Protein AF-A0A354YES7-F1 (afdb_monomer_lite)

Structure (mmCIF, N/CA/C/O backbone):
data_AF-A0A354YES7-F1
#
_entry.id   AF-A0A354YES7-F1
#
loop_
_atom_site.group_PDB
_atom_site.id
_atom_site.type_symbol
_atom_site.label_atom_id
_atom_site.label_alt_id
_atom_site.label_comp_id
_atom_site.label_asym_id
_atom_site.label_entity_id
_atom_site.label_seq_id
_atom_site.pdbx_PDB_ins_code
_atom_site.Cartn_x
_atom_site.Cartn_y
_atom_site.Cartn_z
_atom_site.occupancy
_atom_site.B_iso_or_equiv
_atom_site.auth_seq_id
_atom_site.auth_comp_id
_atom_site.auth_asym_id
_atom_site.auth_atom_id
_atom_site.pdbx_PDB_model_num
ATOM 1 N N . LEU A 1 1 ? -14.658 -16.372 16.467 1.00 50.28 1 LEU A N 1
ATOM 2 C CA . LEU A 1 1 ? -14.442 -15.519 15.277 1.00 50.28 1 LEU A CA 1
ATOM 3 C C . LEU A 1 1 ? -15.635 -14.578 15.206 1.00 50.28 1 LEU A C 1
ATOM 5 O O . LEU A 1 1 ? -16.745 -15.078 15.090 1.00 50.28 1 LEU A O 1
ATOM 9 N N . GLY A 1 2 ? -15.443 -13.276 15.434 1.00 51.88 2 GLY A N 1
ATOM 10 C CA . GLY A 1 2 ? -16.543 -12.305 15.384 1.00 51.88 2 GLY A CA 1
ATOM 11 C C . GLY A 1 2 ? -17.100 -12.197 13.964 1.00 51.88 2 GLY A C 1
ATOM 12 O O . GLY A 1 2 ? -16.342 -12.309 12.998 1.00 51.88 2 GLY A O 1
ATOM 13 N N . ALA A 1 3 ? -18.415 -12.044 13.832 1.00 60.16 3 ALA A N 1
ATOM 14 C CA . ALA A 1 3 ? -19.069 -11.834 12.546 1.00 60.16 3 ALA A CA 1
ATOM 15 C C . ALA A 1 3 ? -18.535 -10.533 11.913 1.00 60.16 3 ALA A C 1
ATOM 17 O O . ALA A 1 3 ? -18.845 -9.459 12.412 1.00 60.16 3 ALA A O 1
ATOM 18 N N . GLY A 1 4 ? -17.705 -10.626 10.865 1.00 79.69 4 GLY A N 1
ATOM 19 C CA . GLY A 1 4 ? -17.172 -9.439 10.174 1.00 79.69 4 GLY A CA 1
ATOM 20 C C . GLY A 1 4 ? -15.758 -9.552 9.597 1.00 79.69 4 GLY A C 1
ATOM 21 O O . GLY A 1 4 ? -15.403 -8.755 8.732 1.00 79.69 4 GLY A O 1
ATOM 22 N N . VAL A 1 5 ? -14.952 -10.543 10.000 1.00 90.81 5 VAL A N 1
ATOM 23 C CA . VAL A 1 5 ? -13.588 -10.709 9.458 1.00 90.81 5 VAL A CA 1
ATOM 24 C C . VAL A 1 5 ? -13.624 -11.155 7.995 1.00 90.81 5 VAL A C 1
ATOM 26 O O . VAL A 1 5 ? -14.282 -12.140 7.660 1.00 90.81 5 VAL A O 1
ATOM 29 N N . TYR A 1 6 ? -12.865 -10.481 7.130 1.00 92.75 6 TYR A N 1
ATOM 30 C CA . TYR A 1 6 ? -12.789 -10.797 5.703 1.00 92.75 6 TYR A CA 1
ATOM 31 C C . TYR A 1 6 ? -11.351 -10.947 5.200 1.00 92.75 6 TYR A C 1
ATOM 33 O O . TYR A 1 6 ? -10.393 -10.397 5.751 1.00 92.75 6 TYR A O 1
ATOM 41 N N . ARG A 1 7 ? -11.213 -11.691 4.097 1.00 95.25 7 ARG A N 1
ATOM 42 C CA . ARG A 1 7 ? -10.011 -11.733 3.263 1.00 95.25 7 ARG A CA 1
ATOM 43 C C . ARG A 1 7 ? -10.405 -11.962 1.804 1.00 95.25 7 ARG A C 1
ATOM 45 O O . ARG A 1 7 ? -10.985 -12.992 1.485 1.00 95.25 7 ARG A O 1
ATOM 52 N N . LEU A 1 8 ? -10.058 -11.024 0.932 1.00 95.81 8 LEU A N 1
ATOM 53 C CA . LEU A 1 8 ? -10.333 -11.055 -0.504 1.00 95.81 8 LEU A CA 1
ATOM 54 C C . LEU A 1 8 ? -9.035 -10.860 -1.289 1.00 95.81 8 LEU A C 1
ATOM 56 O O . LEU A 1 8 ? -8.165 -10.090 -0.877 1.00 95.81 8 LEU A O 1
ATOM 60 N N . ARG A 1 9 ? -8.927 -11.536 -2.434 1.00 97.50 9 ARG A N 1
ATOM 61 C CA . ARG A 1 9 ? -7.854 -11.356 -3.413 1.00 97.50 9 ARG A CA 1
ATOM 62 C C . ARG A 1 9 ? -8.452 -11.123 -4.792 1.00 97.50 9 ARG A C 1
ATOM 64 O O . ARG A 1 9 ? -9.376 -11.829 -5.182 1.00 97.50 9 ARG A O 1
ATOM 71 N N . VAL A 1 10 ? -7.903 -10.158 -5.516 1.00 97.25 10 VAL A N 1
ATOM 72 C CA . VAL A 1 10 ? -8.255 -9.850 -6.903 1.00 97.25 10 VAL A CA 1
ATOM 73 C C . VAL A 1 10 ? -6.978 -9.884 -7.725 1.00 97.25 10 VAL A C 1
ATOM 75 O O . VAL A 1 10 ? -6.010 -9.208 -7.378 1.00 97.25 10 VAL A O 1
ATOM 78 N N . HIS A 1 11 ? -6.993 -10.670 -8.796 1.00 95.62 11 HIS A N 1
ATOM 79 C CA . HIS A 1 11 ? -5.879 -10.821 -9.726 1.00 95.62 11 HIS A CA 1
ATOM 80 C C . HIS A 1 11 ? -6.246 -10.238 -11.090 1.00 95.62 11 HIS A C 1
ATOM 82 O O . HIS A 1 11 ? -7.411 -10.266 -11.487 1.00 95.62 11 HIS A O 1
ATOM 88 N N . GLY A 1 12 ? -5.246 -9.742 -11.809 1.00 92.06 12 GLY A N 1
ATOM 89 C CA . GLY A 1 12 ? -5.388 -9.253 -13.173 1.00 92.06 12 GLY A CA 1
ATOM 90 C C . GLY A 1 12 ? -4.081 -9.357 -13.961 1.00 92.06 12 GLY A C 1
ATOM 91 O O . GLY A 1 12 ? -3.093 -9.894 -13.453 1.00 92.06 12 GLY A O 1
ATOM 92 N N . PRO A 1 13 ? -4.067 -8.854 -15.206 1.00 89.75 13 PRO A N 1
ATOM 93 C CA . PRO A 1 13 ? -2.869 -8.810 -16.042 1.00 89.75 13 PRO A CA 1
ATOM 94 C C . PRO A 1 13 ? -1.715 -8.034 -15.393 1.00 89.75 13 PRO A C 1
ATOM 96 O O . PRO A 1 13 ? -1.923 -7.255 -14.464 1.00 89.75 13 PRO A O 1
ATOM 99 N N . ASN A 1 14 ? -0.500 -8.220 -15.914 1.00 87.38 14 ASN A N 1
ATOM 100 C CA . ASN A 1 14 ? 0.696 -7.446 -15.541 1.00 87.38 14 ASN A CA 1
ATOM 101 C C . ASN A 1 14 ? 0.992 -7.476 -14.031 1.00 87.38 14 ASN A C 1
ATOM 103 O O . ASN A 1 14 ? 1.260 -6.456 -13.396 1.00 87.38 14 ASN A O 1
ATOM 107 N N . GLY A 1 15 ? 0.864 -8.669 -13.440 1.00 89.56 15 GLY A N 1
ATOM 108 C CA . GLY A 1 15 ? 1.096 -8.900 -12.014 1.00 89.56 15 GLY A CA 1
ATOM 109 C C . GLY A 1 15 ? 0.100 -8.195 -11.090 1.00 89.56 15 GLY A C 1
ATOM 110 O O . GLY A 1 15 ? 0.341 -8.129 -9.886 1.00 89.56 15 GLY A O 1
ATOM 111 N N . PHE A 1 16 ? -1.008 -7.654 -11.618 1.00 94.25 16 PHE A N 1
ATOM 112 C CA . PHE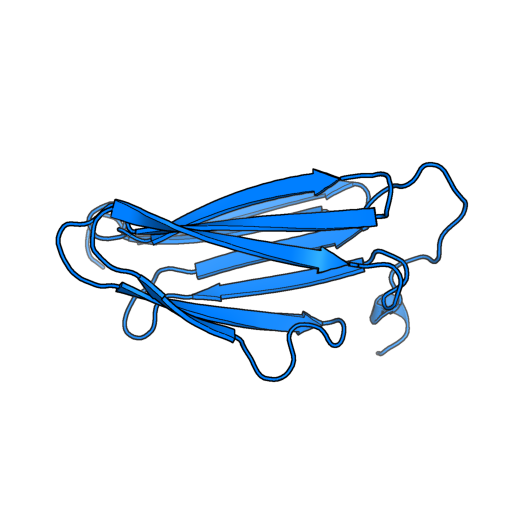 A 1 16 ? -1.978 -6.922 -10.816 1.00 94.25 16 PHE A CA 1
ATOM 113 C C . PHE A 1 16 ? -2.539 -7.813 -9.707 1.00 94.25 16 PHE A C 1
ATOM 115 O O . PHE A 1 16 ? -3.210 -8.817 -9.959 1.00 94.25 16 PHE A O 1
ATOM 122 N N . LEU A 1 17 ? -2.300 -7.393 -8.469 1.00 96.25 17 LEU A N 1
ATOM 123 C CA . LEU A 1 17 ? -2.843 -8.000 -7.266 1.00 96.25 17 LEU A CA 1
ATOM 124 C C . LEU A 1 17 ? -3.417 -6.914 -6.365 1.00 96.25 17 LEU A C 1
ATOM 126 O O . LEU A 1 17 ? -2.772 -5.899 -6.076 1.00 96.25 17 LEU A O 1
ATOM 130 N N . ARG A 1 18 ? -4.624 -7.156 -5.862 1.00 97.50 18 ARG A N 1
ATOM 131 C CA . ARG A 1 18 ? -5.170 -6.451 -4.705 1.00 97.50 18 ARG A CA 1
ATOM 132 C C . ARG A 1 18 ? -5.590 -7.467 -3.658 1.00 97.50 18 ARG A C 1
ATOM 134 O O . ARG A 1 18 ? -6.429 -8.323 -3.928 1.00 97.50 18 ARG A O 1
ATOM 141 N N . GLU A 1 19 ? -5.014 -7.374 -2.464 1.00 97.81 19 GLU A N 1
ATOM 142 C CA . GLU A 1 19 ? -5.509 -8.104 -1.298 1.00 97.81 19 GLU A CA 1
ATOM 143 C C . GLU A 1 19 ? -6.183 -7.150 -0.320 1.00 97.81 19 GLU A C 1
ATOM 145 O O . GLU A 1 19 ? -5.642 -6.091 0.000 1.00 97.81 19 GLU A O 1
ATOM 150 N N . PHE A 1 20 ? -7.317 -7.577 0.221 1.00 96.88 20 PHE A N 1
ATOM 151 C CA . PHE A 1 20 ? -8.059 -6.868 1.252 1.00 96.88 20 PHE A CA 1
ATOM 152 C C . PHE A 1 20 ? -8.256 -7.813 2.429 1.00 96.88 20 PHE A C 1
ATOM 154 O O . PHE A 1 20 ? -8.762 -8.916 2.246 1.00 96.88 20 PHE A O 1
ATOM 161 N N . ALA A 1 21 ? -7.866 -7.407 3.630 1.00 96.94 21 ALA A N 1
ATOM 162 C CA . ALA A 1 21 ? -8.212 -8.108 4.860 1.00 96.94 21 ALA A CA 1
ATOM 163 C C . ALA A 1 21 ? -8.575 -7.103 5.954 1.00 96.94 21 ALA A C 1
ATOM 165 O O . ALA A 1 21 ? -8.077 -5.976 5.933 1.00 96.94 21 ALA A O 1
ATOM 166 N N . GLY A 1 22 ? -9.434 -7.505 6.883 1.00 95.31 22 GLY A N 1
ATOM 167 C CA . GLY A 1 22 ? -9.849 -6.650 7.989 1.00 95.31 22 GLY A CA 1
ATOM 168 C C . GLY A 1 22 ? -11.141 -7.111 8.641 1.00 95.31 22 GLY A C 1
ATOM 169 O O . GLY A 1 22 ? -11.523 -8.275 8.493 1.00 95.31 22 GLY A O 1
ATOM 170 N N . ASP A 1 23 ? -11.782 -6.198 9.363 1.00 91.81 23 ASP A N 1
ATOM 171 C CA . ASP A 1 23 ? -13.054 -6.414 10.049 1.00 91.81 23 ASP A CA 1
ATOM 172 C C . ASP A 1 23 ? -14.102 -5.402 9.560 1.00 91.81 23 ASP A C 1
ATOM 174 O O . ASP A 1 23 ? -13.966 -4.191 9.747 1.00 91.81 23 ASP A O 1
ATOM 178 N N . ALA A 1 24 ? -15.163 -5.909 8.931 1.00 81.25 24 ALA A N 1
ATOM 179 C CA . ALA A 1 24 ? -16.222 -5.113 8.319 1.00 81.25 24 ALA A CA 1
ATOM 180 C C . ALA A 1 24 ? -16.951 -4.182 9.307 1.00 81.25 24 ALA A C 1
ATOM 182 O O . ALA A 1 24 ? -17.548 -3.201 8.871 1.00 81.25 24 ALA A O 1
ATOM 183 N N . GLY A 1 25 ? -16.909 -4.467 10.614 1.00 79.56 25 GLY A N 1
ATOM 184 C CA . GLY A 1 25 ? -17.531 -3.632 11.645 1.00 79.56 25 GLY A CA 1
ATOM 185 C C . GLY A 1 25 ? -16.605 -2.600 12.299 1.00 79.56 25 GLY A C 1
ATOM 186 O O . GLY A 1 25 ? -17.091 -1.777 13.072 1.00 79.56 25 GLY A O 1
ATOM 187 N N . GLY A 1 26 ? -15.291 -2.644 12.037 1.00 80.06 26 GLY A N 1
ATOM 188 C CA . GLY A 1 26 ? -14.294 -1.883 12.808 1.00 80.06 26 GLY A CA 1
ATOM 189 C C . GLY A 1 26 ? -13.229 -1.143 11.998 1.00 80.06 26 GLY A C 1
ATOM 190 O O . GLY A 1 26 ? -12.503 -0.319 12.558 1.00 80.06 26 GLY A O 1
ATOM 191 N N . ASP A 1 27 ? -13.117 -1.402 10.696 1.00 86.12 27 ASP A N 1
ATOM 192 C CA . ASP A 1 27 ? -12.097 -0.774 9.858 1.00 86.12 27 ASP A CA 1
ATOM 193 C C . ASP A 1 27 ? -12.451 0.688 9.525 1.00 86.12 27 ASP A C 1
ATOM 195 O O . ASP A 1 27 ? -13.356 0.968 8.741 1.00 86.12 27 ASP A O 1
ATOM 199 N N . VAL A 1 28 ? -11.685 1.634 10.074 1.00 94.44 28 VAL A N 1
ATOM 200 C CA . VAL A 1 28 ? -11.791 3.070 9.733 1.00 94.44 28 VAL A CA 1
ATOM 201 C C . VAL A 1 28 ? -10.800 3.506 8.653 1.00 94.44 28 VAL A C 1
ATOM 203 O O . VAL A 1 28 ? -10.963 4.563 8.048 1.00 94.44 28 VAL A O 1
ATOM 206 N N . ALA A 1 29 ? -9.762 2.708 8.409 1.00 97.25 29 ALA A N 1
ATOM 207 C CA . ALA A 1 29 ? -8.714 3.019 7.451 1.00 97.25 29 ALA A CA 1
ATOM 208 C C . ALA A 1 29 ? -9.198 2.852 6.001 1.00 97.25 29 ALA A C 1
ATOM 210 O O . ALA A 1 29 ? -9.856 1.871 5.648 1.00 97.25 29 ALA A O 1
ATOM 211 N N . GLN A 1 30 ? -8.827 3.794 5.138 1.00 96.75 30 GLN A N 1
ATOM 212 C CA . GLN A 1 30 ? -9.180 3.802 3.719 1.00 96.75 30 GLN A CA 1
ATOM 213 C C . GLN A 1 30 ? -7.921 3.868 2.856 1.00 96.75 30 GLN A C 1
ATOM 215 O O . GLN A 1 30 ? -6.959 4.554 3.196 1.00 96.75 30 GLN A O 1
ATOM 220 N N . VAL A 1 31 ? -7.929 3.141 1.736 1.00 98.12 31 VAL A N 1
ATOM 221 C CA . VAL A 1 31 ? -6.847 3.159 0.745 1.00 98.12 31 VAL A CA 1
ATOM 222 C C . VAL A 1 31 ? -7.465 3.240 -0.640 1.00 98.12 31 VAL A C 1
ATOM 224 O O . VAL A 1 31 ? -8.186 2.330 -1.051 1.00 98.12 31 VAL A O 1
ATOM 227 N N . GLU A 1 32 ? -7.150 4.306 -1.361 1.00 98.00 32 GLU A N 1
ATOM 228 C CA . GLU A 1 32 ? -7.448 4.460 -2.783 1.00 98.00 32 GLU A CA 1
ATOM 229 C C . GLU A 1 32 ? -6.137 4.445 -3.567 1.00 98.00 32 GLU A C 1
ATOM 231 O O . GLU A 1 32 ? -5.117 4.942 -3.087 1.00 98.00 32 GLU A O 1
ATOM 236 N N . SER A 1 33 ? -6.156 3.893 -4.779 1.00 96.06 33 SER A N 1
ATOM 237 C CA . SER A 1 33 ? -4.988 3.876 -5.662 1.00 96.06 33 SER A CA 1
ATOM 238 C C . SER A 1 33 ? -5.360 4.320 -7.065 1.00 96.06 33 SER A C 1
ATOM 240 O O . SER A 1 33 ? -6.354 3.834 -7.607 1.00 96.06 33 SER A O 1
ATOM 242 N N . ARG A 1 34 ? -4.523 5.157 -7.676 1.00 95.12 34 ARG A N 1
ATOM 243 C CA . ARG A 1 34 ? -4.593 5.497 -9.101 1.00 95.12 34 ARG A CA 1
ATOM 244 C C . ARG A 1 34 ? -3.199 5.508 -9.720 1.00 95.12 34 ARG A C 1
ATOM 246 O O . ARG A 1 34 ? -2.199 5.633 -9.016 1.00 95.12 34 ARG A O 1
ATOM 253 N N . TYR A 1 35 ? -3.162 5.417 -11.038 1.00 93.06 35 TYR A N 1
ATOM 254 C CA . TYR A 1 3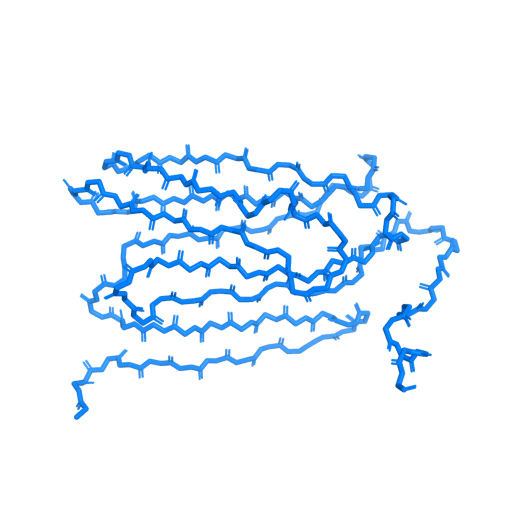5 ? -1.945 5.502 -11.831 1.00 93.06 35 TYR A CA 1
ATOM 255 C C . TYR A 1 35 ? -1.884 6.835 -12.566 1.00 93.06 35 TYR A C 1
ATOM 257 O O . TYR A 1 35 ? -2.881 7.283 -13.129 1.00 93.06 35 TYR A O 1
ATOM 265 N N . GLU A 1 36 ? -0.703 7.435 -12.596 1.00 93.25 36 GLU A N 1
ATOM 266 C CA . GLU A 1 36 ? -0.363 8.541 -13.485 1.00 93.25 36 GLU A CA 1
ATOM 267 C C . GLU A 1 36 ? 0.675 8.006 -14.481 1.00 93.25 36 GLU A C 1
ATOM 269 O O . GLU A 1 36 ? 1.846 7.844 -14.138 1.00 93.25 36 GLU A O 1
ATOM 274 N N . ALA A 1 37 ? 0.226 7.649 -15.693 1.00 85.81 37 ALA A N 1
ATOM 275 C CA . ALA A 1 37 ? 1.039 6.930 -16.684 1.00 85.81 37 ALA A CA 1
ATOM 276 C C . ALA A 1 37 ? 2.290 7.712 -17.123 1.00 85.81 37 ALA A C 1
ATOM 278 O O . ALA A 1 37 ? 3.347 7.126 -17.321 1.00 85.81 37 ALA A O 1
ATOM 279 N N . GLU A 1 38 ? 2.182 9.037 -17.195 1.00 86.19 38 GLU A N 1
ATOM 280 C CA . GLU A 1 38 ? 3.294 9.969 -17.374 1.00 86.19 38 GLU A CA 1
ATOM 281 C C . GLU A 1 38 ? 3.248 10.937 -16.182 1.00 86.19 38 GLU A C 1
ATOM 283 O O . GLU A 1 38 ? 2.236 11.627 -16.021 1.00 86.19 38 GLU A O 1
ATOM 288 N N . PRO A 1 39 ? 4.259 10.962 -15.291 1.00 87.75 39 PRO A N 1
ATOM 289 C CA . PRO A 1 39 ? 5.621 10.429 -15.443 1.00 87.75 39 PRO A CA 1
ATOM 290 C C . PRO A 1 39 ? 5.854 9.008 -14.871 1.00 87.75 39 PRO A C 1
ATOM 292 O O . PRO A 1 39 ? 6.983 8.672 -14.524 1.00 87.75 39 PRO A O 1
ATOM 295 N N . GLY A 1 40 ? 4.820 8.175 -14.717 1.00 92.50 40 GLY A N 1
ATOM 296 C CA . GLY A 1 40 ? 4.974 6.802 -14.219 1.00 92.50 40 GLY A CA 1
ATOM 297 C C . GLY A 1 40 ? 4.920 6.701 -12.693 1.00 92.50 40 GLY A C 1
ATOM 298 O O . GLY A 1 40 ? 5.854 6.232 -12.037 1.00 92.50 40 GLY A O 1
ATOM 299 N N . VAL A 1 41 ? 3.819 7.180 -12.112 1.00 95.62 41 VAL A N 1
ATOM 300 C CA . VAL A 1 41 ? 3.642 7.315 -10.661 1.00 95.62 41 VAL A CA 1
ATOM 301 C C . VAL A 1 41 ? 2.435 6.508 -10.193 1.00 95.62 41 VAL A C 1
ATOM 303 O O . VAL A 1 41 ? 1.331 6.640 -10.725 1.00 95.62 41 VAL A O 1
ATOM 306 N N . LEU A 1 42 ? 2.627 5.712 -9.141 1.00 95.94 42 LEU A N 1
ATOM 307 C CA . LEU A 1 42 ? 1.527 5.192 -8.337 1.00 95.94 42 LEU A CA 1
ATOM 308 C C . LEU A 1 42 ? 1.163 6.229 -7.278 1.00 95.94 42 LEU A C 1
ATOM 310 O O . LEU A 1 42 ? 2.006 6.646 -6.484 1.00 95.94 42 LEU A O 1
ATOM 314 N N . VAL A 1 43 ? -0.107 6.616 -7.237 1.00 97.50 43 VAL A N 1
ATOM 315 C CA . VAL A 1 43 ? -0.624 7.498 -6.195 1.00 97.50 43 VAL A CA 1
ATOM 316 C C . VAL A 1 43 ? -1.545 6.722 -5.274 1.00 97.50 43 VAL A C 1
ATOM 318 O O . VAL A 1 43 ? -2.537 6.142 -5.722 1.00 97.50 43 VAL A O 1
ATOM 321 N N . LEU A 1 44 ? -1.223 6.746 -3.983 1.00 98.12 44 LEU A N 1
ATOM 322 C CA . LEU A 1 44 ? -2.052 6.213 -2.913 1.00 98.12 44 LEU A CA 1
ATOM 323 C C . LEU A 1 44 ? -2.677 7.360 -2.127 1.00 98.12 44 LEU A C 1
ATOM 325 O O . LEU A 1 44 ? -1.977 8.265 -1.681 1.00 98.12 44 LEU A O 1
ATOM 329 N N . ARG A 1 45 ? -3.988 7.297 -1.900 1.00 98.50 45 ARG A N 1
ATOM 330 C CA . ARG A 1 45 ? -4.657 8.147 -0.911 1.00 98.50 45 ARG A CA 1
ATOM 331 C C . ARG A 1 45 ? -5.000 7.290 0.294 1.00 98.50 45 ARG A C 1
ATOM 333 O O . ARG A 1 45 ? -5.667 6.266 0.163 1.00 98.50 45 ARG A O 1
ATOM 340 N N . LEU A 1 46 ? -4.508 7.707 1.450 1.00 98.62 46 LEU A N 1
ATOM 341 C CA . LEU A 1 46 ? -4.627 7.015 2.726 1.00 98.62 46 LEU A CA 1
ATOM 342 C C . LEU A 1 46 ? -5.530 7.852 3.623 1.00 98.62 46 LEU A C 1
ATOM 344 O O . LEU A 1 46 ? -5.243 9.027 3.841 1.00 98.62 46 LEU A O 1
ATOM 348 N N . GLY A 1 47 ? -6.632 7.278 4.086 1.00 98.38 47 GLY A N 1
ATOM 349 C CA . GLY A 1 47 ? -7.691 8.013 4.768 1.00 98.38 47 GLY A CA 1
ATOM 350 C C . GLY A 1 47 ? -8.048 7.424 6.121 1.00 98.38 47 GLY A C 1
ATOM 351 O O . GLY A 1 47 ? -7.934 6.217 6.340 1.00 98.38 47 GLY A O 1
ATOM 352 N N . ASN A 1 48 ? -8.534 8.288 7.004 1.00 98.25 48 ASN A N 1
ATOM 353 C CA . ASN A 1 48 ? -9.177 7.915 8.254 1.00 98.25 48 ASN A CA 1
ATOM 354 C C . ASN A 1 48 ? -10.662 8.284 8.197 1.00 98.25 48 ASN A C 1
ATOM 356 O O . ASN A 1 48 ? -11.019 9.454 8.300 1.00 98.25 48 ASN A O 1
ATOM 360 N N . ALA A 1 49 ? -11.548 7.301 8.059 1.00 97.06 49 ALA A N 1
ATOM 361 C CA . ALA A 1 49 ? -12.987 7.539 8.053 1.00 97.06 49 ALA A CA 1
ATOM 362 C C . ALA A 1 49 ? -13.590 7.729 9.454 1.00 97.06 49 ALA A C 1
ATOM 364 O O . ALA A 1 49 ? -14.747 8.143 9.546 1.00 97.06 49 ALA A O 1
ATOM 365 N N . GLY A 1 50 ? -12.840 7.423 10.513 1.00 96.56 50 GLY A N 1
ATOM 366 C CA . GLY A 1 50 ? -13.320 7.387 11.889 1.00 96.56 50 GLY A CA 1
ATOM 367 C C . GLY A 1 50 ? -13.292 8.733 12.611 1.00 96.56 50 GLY A C 1
ATOM 368 O O . GLY A 1 50 ? -12.955 9.777 12.051 1.00 96.56 50 GLY A O 1
ATOM 369 N N . GLU A 1 51 ? -13.636 8.671 13.898 1.00 97.00 51 GLU A N 1
ATOM 370 C CA . GLU A 1 51 ? -13.752 9.825 14.805 1.00 97.00 51 GLU A CA 1
ATOM 371 C C . GLU A 1 51 ? -12.544 9.997 15.740 1.00 97.00 51 GLU A C 1
ATOM 373 O O . GLU A 1 51 ? -12.471 10.951 16.510 1.00 97.00 51 GLU A O 1
ATOM 378 N N . ARG A 1 52 ? -11.579 9.075 15.686 1.00 96.56 52 ARG A N 1
ATOM 379 C CA . ARG A 1 52 ? -10.328 9.123 16.457 1.00 96.56 52 ARG A CA 1
ATOM 380 C C . ARG A 1 52 ? -9.141 9.036 15.516 1.00 96.56 52 ARG A C 1
ATOM 382 O O . ARG A 1 52 ? -9.278 8.504 14.418 1.00 96.56 52 ARG A O 1
ATOM 389 N N . THR A 1 53 ? -7.984 9.517 15.960 1.00 97.62 53 THR A N 1
ATOM 390 C CA . THR A 1 53 ? -6.721 9.335 15.239 1.00 97.62 53 THR A CA 1
ATOM 391 C C . THR A 1 53 ? -6.470 7.855 14.950 1.00 97.62 53 THR A C 1
ATOM 393 O O . THR A 1 53 ? -6.680 7.013 15.826 1.00 97.62 53 THR A O 1
ATOM 396 N N . CYS A 1 54 ? -6.028 7.542 13.732 1.00 96.88 54 CYS A N 1
A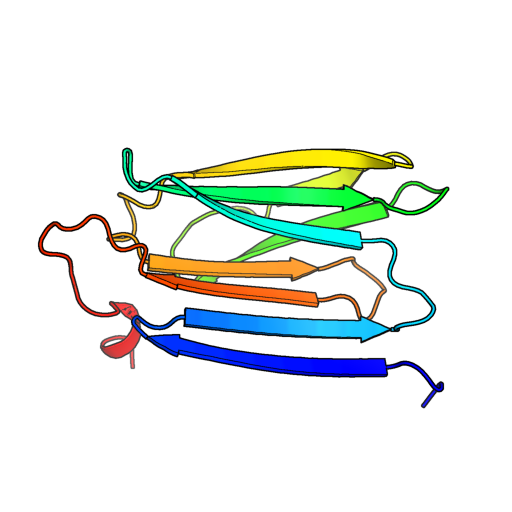TOM 397 C CA . CYS A 1 54 ? -5.594 6.202 13.356 1.00 96.88 54 CYS A CA 1
ATOM 398 C C . CYS A 1 54 ? -4.145 6.214 12.868 1.00 96.88 54 CYS A C 1
ATOM 400 O O . CYS A 1 54 ? -3.721 7.137 12.172 1.00 96.88 54 CYS A O 1
ATOM 402 N N . GLU A 1 55 ? -3.416 5.148 13.184 1.00 98.12 55 GLU A N 1
ATOM 403 C CA . GLU A 1 55 ? -2.046 4.944 12.722 1.00 98.12 55 GLU A CA 1
ATOM 404 C C . GLU A 1 55 ? -2.033 4.010 11.510 1.00 98.12 55 GLU A C 1
ATOM 406 O O . GLU A 1 55 ? -2.614 2.924 11.550 1.00 98.12 55 GLU A O 1
ATOM 411 N N . LEU A 1 56 ? -1.337 4.405 10.447 1.00 98.38 56 LEU A N 1
ATOM 412 C CA . LEU A 1 56 ? -1.091 3.578 9.270 1.00 98.38 56 LEU A CA 1
ATOM 413 C C . LEU A 1 56 ? 0.404 3.379 9.060 1.00 98.38 56 LEU A C 1
ATOM 415 O O . LEU A 1 56 ? 1.210 4.282 9.268 1.00 98.38 56 LEU A O 1
ATOM 419 N N . GLU A 1 57 ? 0.766 2.192 8.595 1.00 98.31 57 GLU A N 1
ATOM 420 C CA . GLU A 1 57 ? 2.110 1.877 8.132 1.00 98.31 57 GLU A CA 1
ATOM 421 C C . GLU A 1 57 ? 2.046 1.414 6.677 1.00 98.31 57 GLU A C 1
ATOM 423 O O . GLU A 1 57 ? 1.244 0.537 6.341 1.00 98.31 57 GLU A O 1
ATOM 428 N N . VAL A 1 58 ? 2.889 2.004 5.830 1.00 98.38 58 VAL A N 1
ATOM 429 C CA . VAL A 1 58 ? 3.086 1.623 4.431 1.00 98.38 58 VAL A CA 1
ATOM 430 C C . VAL A 1 58 ? 4.494 1.065 4.280 1.00 98.38 58 VAL A C 1
ATOM 432 O O . VAL A 1 58 ? 5.470 1.765 4.541 1.00 98.38 58 VAL A O 1
ATOM 435 N N . ALA A 1 59 ? 4.601 -0.183 3.845 1.00 97.44 59 ALA A N 1
ATOM 436 C CA . ALA A 1 59 ? 5.870 -0.859 3.616 1.00 97.44 59 ALA A CA 1
ATOM 437 C C . ALA A 1 59 ? 5.916 -1.435 2.202 1.00 97.44 59 ALA A C 1
ATOM 439 O O . ALA A 1 59 ? 4.897 -1.911 1.693 1.00 97.44 59 ALA A O 1
ATOM 440 N N . ALA A 1 60 ? 7.099 -1.435 1.597 1.00 95.81 60 ALA A N 1
ATOM 441 C CA . ALA A 1 60 ? 7.353 -2.260 0.429 1.00 95.81 60 ALA A CA 1
ATOM 442 C C . ALA A 1 60 ? 7.515 -3.726 0.850 1.00 95.81 60 ALA A C 1
ATOM 444 O O . ALA A 1 60 ? 8.167 -4.017 1.854 1.00 95.81 60 ALA A O 1
ATOM 445 N N . LEU A 1 61 ? 6.895 -4.643 0.111 1.00 92.88 61 LEU A N 1
ATOM 446 C CA . LEU A 1 61 ? 7.110 -6.086 0.262 1.00 92.88 61 LEU A CA 1
ATOM 447 C C . LEU A 1 61 ? 8.150 -6.595 -0.734 1.00 92.88 61 LEU A C 1
ATOM 449 O O . LEU A 1 61 ? 8.938 -7.477 -0.410 1.00 92.88 61 LEU A O 1
ATOM 453 N N . ASP A 1 62 ? 8.138 -6.009 -1.924 1.00 85.56 62 ASP A N 1
ATOM 454 C CA . ASP A 1 62 ? 9.182 -6.110 -2.928 1.00 85.56 62 ASP A CA 1
ATOM 455 C C . ASP A 1 62 ? 9.337 -4.722 -3.567 1.00 85.56 62 ASP A C 1
ATOM 457 O O . ASP A 1 62 ? 8.424 -3.894 -3.485 1.00 85.56 62 ASP A O 1
ATOM 461 N N . TYR A 1 63 ? 10.478 -4.491 -4.214 1.00 83.69 63 TYR A N 1
ATOM 462 C CA . TYR A 1 63 ? 10.918 -3.218 -4.786 1.00 83.69 63 TYR A CA 1
ATOM 463 C C . TYR A 1 63 ? 11.201 -2.171 -3.689 1.00 83.69 63 TYR A C 1
ATOM 465 O O . TYR A 1 63 ? 10.414 -1.973 -2.780 1.00 83.69 63 TYR A O 1
ATOM 473 N N . ALA A 1 64 ? 12.365 -1.517 -3.716 1.00 74.88 64 ALA A N 1
ATOM 474 C CA . ALA A 1 64 ? 12.960 -0.838 -2.548 1.00 74.88 64 ALA A CA 1
ATOM 475 C C . ALA A 1 64 ? 12.278 0.478 -2.080 1.00 74.88 64 ALA A C 1
ATOM 477 O O . ALA A 1 64 ? 12.940 1.356 -1.533 1.00 74.88 64 ALA A O 1
ATOM 478 N N . ALA A 1 65 ? 10.974 0.673 -2.309 1.00 81.88 65 ALA A N 1
ATOM 479 C CA . ALA A 1 65 ? 10.268 1.897 -1.932 1.00 81.88 65 ALA A CA 1
ATOM 480 C C . ALA A 1 65 ? 8.836 1.636 -1.421 1.00 81.88 65 ALA A C 1
ATOM 482 O O . ALA A 1 65 ? 8.071 0.951 -2.102 1.00 81.88 65 ALA A O 1
ATOM 483 N N . PRO A 1 66 ? 8.421 2.230 -0.280 1.00 81.19 66 PRO A N 1
ATOM 484 C CA . PRO A 1 66 ? 9.197 3.123 0.589 1.00 81.19 66 PRO A CA 1
ATOM 485 C C . PRO A 1 66 ? 10.145 2.369 1.543 1.00 81.19 66 PRO A C 1
ATOM 487 O O . PRO A 1 66 ? 9.749 1.381 2.163 1.00 81.19 66 PRO A O 1
ATOM 490 N N . GLU A 1 67 ? 11.366 2.885 1.709 1.00 85.75 67 GLU A N 1
ATOM 491 C CA . GLU A 1 67 ? 12.349 2.421 2.696 1.00 85.75 67 GLU A CA 1
ATOM 492 C C . GLU A 1 67 ? 12.955 3.631 3.446 1.00 85.75 67 GLU A C 1
ATOM 494 O O . GLU A 1 67 ? 13.480 4.540 2.796 1.00 85.75 67 GLU A O 1
ATOM 499 N N . PRO A 1 68 ? 12.880 3.693 4.794 1.00 91.88 68 PRO A N 1
ATOM 500 C CA . PRO A 1 68 ? 12.163 2.773 5.688 1.00 91.88 68 PRO A CA 1
ATOM 501 C C . PRO A 1 68 ? 10.629 2.840 5.503 1.00 91.88 68 PRO A C 1
ATOM 503 O O . PRO A 1 68 ? 10.133 3.765 4.854 1.00 91.88 68 PRO A O 1
ATOM 506 N N . PRO A 1 69 ? 9.852 1.902 6.092 1.00 95.50 69 PRO A N 1
ATOM 507 C CA . PRO A 1 69 ? 8.393 1.962 6.063 1.00 95.50 69 PRO A CA 1
ATOM 508 C C . PRO A 1 69 ? 7.857 3.315 6.542 1.00 95.50 69 PRO A C 1
ATOM 510 O O . PRO A 1 69 ? 8.245 3.816 7.602 1.00 95.50 69 PRO A O 1
ATOM 513 N N . LEU A 1 70 ? 6.926 3.886 5.781 1.00 97.38 70 LEU A N 1
ATOM 514 C CA . LEU A 1 70 ? 6.275 5.145 6.118 1.00 97.38 70 LEU A CA 1
ATOM 515 C C . LEU A 1 70 ? 5.237 4.906 7.218 1.00 97.38 70 LEU A C 1
ATOM 517 O O . LEU A 1 70 ? 4.328 4.096 7.050 1.00 97.38 70 LEU A O 1
ATOM 521 N N . ARG A 1 71 ? 5.339 5.648 8.322 1.00 98.00 71 ARG A N 1
ATOM 522 C CA . ARG A 1 71 ? 4.350 5.662 9.411 1.00 98.00 71 ARG A CA 1
ATOM 523 C C . ARG A 1 71 ? 3.571 6.972 9.374 1.00 98.00 71 ARG A C 1
ATOM 525 O O . ARG A 1 71 ? 4.177 8.034 9.257 1.00 98.00 71 ARG A O 1
ATOM 532 N N . LEU A 1 72 ? 2.249 6.897 9.478 1.00 98.06 72 LEU A N 1
ATOM 533 C CA . LEU A 1 72 ? 1.345 8.042 9.413 1.00 98.06 72 LEU A CA 1
ATOM 534 C C . LEU A 1 72 ? 0.371 8.018 10.585 1.00 98.06 72 LEU A C 1
ATOM 536 O O . LEU A 1 72 ? -0.339 7.032 10.764 1.00 98.06 72 LEU A O 1
ATOM 540 N N . SER A 1 73 ? 0.273 9.147 11.281 1.00 98.38 73 SER A N 1
ATOM 541 C CA . SER A 1 73 ? -0.798 9.429 12.232 1.00 98.38 73 SER A CA 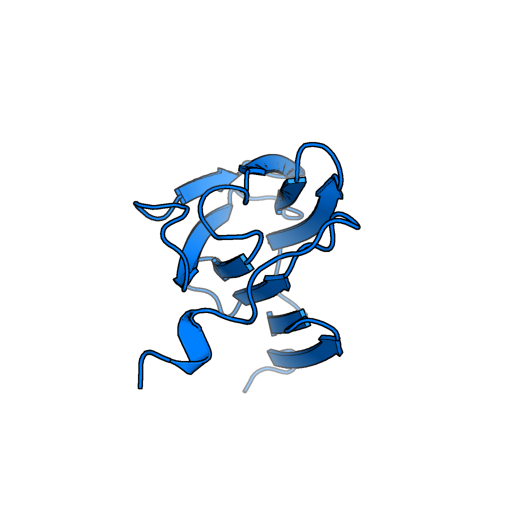1
ATOM 542 C C . SER A 1 73 ? -1.824 10.325 11.546 1.00 98.38 73 SER A C 1
ATOM 544 O O . SER A 1 73 ? -1.513 11.463 11.186 1.00 98.38 73 SER A O 1
ATOM 546 N N . LEU A 1 74 ? -3.022 9.800 11.289 1.00 98.56 74 LEU A N 1
ATOM 547 C CA . LEU A 1 74 ? -4.087 10.522 10.593 1.00 98.56 74 LEU A CA 1
ATOM 548 C C . LEU A 1 74 ? -5.172 10.934 11.582 1.00 98.56 74 LEU A C 1
ATOM 550 O O . LEU A 1 74 ? -5.836 10.081 12.179 1.00 98.56 74 LEU A O 1
ATOM 554 N N . ALA A 1 75 ? -5.394 12.240 11.710 1.00 98.69 75 ALA A N 1
ATOM 555 C CA . ALA A 1 75 ? -6.501 12.804 12.470 1.00 98.69 75 ALA A CA 1
ATOM 556 C C . ALA A 1 75 ? -7.864 12.313 11.927 1.00 98.69 75 ALA A C 1
ATOM 558 O O . ALA A 1 75 ? -7.941 11.822 10.793 1.00 98.69 75 ALA A O 1
ATOM 559 N N . PRO A 1 76 ? -8.956 12.436 12.705 1.00 98.56 76 PRO A N 1
ATOM 560 C CA . PRO A 1 76 ? -10.293 12.086 12.234 1.00 98.56 76 PRO A CA 1
ATOM 561 C C . PRO A 1 76 ? -10.600 12.741 10.886 1.00 98.56 76 PRO A C 1
ATOM 563 O O . PRO A 1 76 ? -10.363 13.936 10.707 1.00 98.56 76 PRO A O 1
ATOM 566 N N . ARG A 1 77 ? -11.131 11.963 9.935 1.00 98.12 77 ARG A N 1
ATOM 567 C CA . ARG A 1 77 ? -11.518 12.428 8.587 1.00 98.12 77 ARG A CA 1
ATOM 568 C C . ARG A 1 77 ? -10.362 12.921 7.703 1.00 98.12 77 ARG A C 1
ATOM 570 O O . ARG A 1 77 ? -10.614 13.402 6.597 1.00 98.12 77 ARG A O 1
ATOM 577 N N . GLN A 1 78 ? -9.109 12.792 8.145 1.00 98.69 78 GLN A N 1
ATOM 578 C CA . GLN A 1 78 ? -7.941 13.230 7.386 1.00 98.69 78 GLN A CA 1
ATOM 579 C C . GLN A 1 78 ? -7.600 12.260 6.250 1.00 98.69 78 GLN A C 1
ATOM 581 O O . GLN A 1 78 ? -7.772 11.045 6.365 1.00 98.69 78 GLN A O 1
ATOM 586 N N . TRP A 1 79 ? -7.048 12.823 5.175 1.00 98.56 79 TRP A N 1
ATOM 587 C CA . TRP A 1 79 ? -6.417 12.094 4.082 1.00 98.56 79 TRP A CA 1
ATOM 588 C C . TRP A 1 79 ? -4.956 12.513 3.917 1.00 98.56 79 TRP A C 1
ATOM 590 O O . TRP A 1 79 ? -4.609 13.677 4.116 1.00 98.56 79 TRP A O 1
ATOM 600 N N . HIS A 1 80 ? -4.120 11.572 3.491 1.00 98.62 80 HIS A N 1
ATOM 601 C CA . HIS A 1 80 ? -2.740 11.785 3.075 1.00 98.62 80 HIS A CA 1
ATOM 602 C C . HIS A 1 80 ? -2.542 11.204 1.672 1.00 98.62 80 HIS A C 1
ATOM 604 O O . HIS A 1 80 ? -2.944 10.070 1.411 1.00 98.62 80 HIS A O 1
ATOM 610 N N . GLU A 1 81 ? -1.941 11.972 0.762 1.00 98.44 81 GLU A N 1
ATOM 611 C CA . GLU A 1 81 ? -1.570 11.487 -0.571 1.00 98.44 81 GLU A CA 1
ATOM 612 C C . GLU A 1 81 ? -0.083 11.117 -0.588 1.00 98.44 81 GLU A C 1
ATOM 614 O O . GLU A 1 81 ? 0.779 11.969 -0.386 1.00 98.44 81 GLU A O 1
ATOM 619 N N . LEU A 1 82 ? 0.204 9.843 -0.853 1.00 97.25 82 LEU A N 1
ATOM 620 C CA . LEU A 1 82 ? 1.543 9.318 -1.077 1.00 97.25 82 LEU A CA 1
ATOM 621 C C . LEU A 1 82 ? 1.744 9.096 -2.577 1.00 97.25 82 LEU A C 1
ATOM 623 O O . LEU A 1 82 ? 1.003 8.346 -3.213 1.00 97.25 82 LEU A O 1
ATOM 627 N N . ARG A 1 83 ? 2.773 9.733 -3.134 1.00 96.94 83 ARG A N 1
ATOM 628 C CA . ARG A 1 83 ? 3.155 9.616 -4.544 1.00 96.94 83 ARG A CA 1
ATOM 629 C C . ARG A 1 83 ? 4.439 8.801 -4.642 1.00 96.94 83 ARG A C 1
ATOM 631 O O . ARG A 1 83 ? 5.434 9.158 -4.019 1.00 96.94 83 ARG A O 1
ATOM 638 N N . LEU A 1 84 ? 4.410 7.724 -5.420 1.00 96.12 84 LEU A N 1
ATOM 639 C CA . LEU A 1 84 ? 5.519 6.788 -5.591 1.00 96.12 84 LEU A CA 1
ATOM 640 C C . LEU A 1 84 ? 5.934 6.757 -7.065 1.00 96.12 84 LEU A C 1
ATOM 642 O O . LEU A 1 84 ? 5.265 6.106 -7.871 1.00 96.12 84 LEU A O 1
ATOM 646 N N . P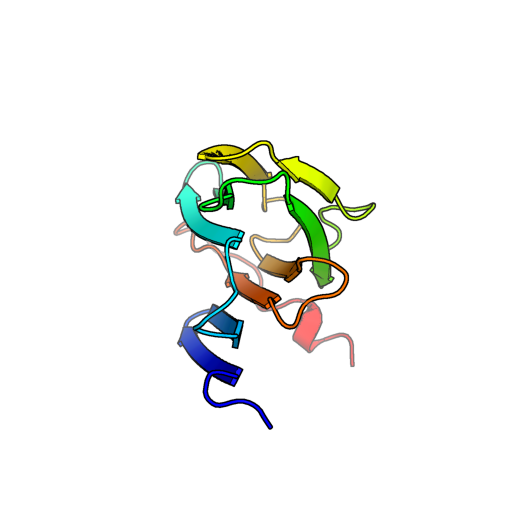RO A 1 85 ? 7.002 7.479 -7.447 1.00 95.06 85 PRO A N 1
ATOM 647 C CA . PRO A 1 85 ? 7.630 7.306 -8.750 1.00 95.06 85 PRO A CA 1
ATOM 648 C C . PRO A 1 85 ? 8.174 5.882 -8.876 1.00 95.06 85 PRO A C 1
ATOM 650 O O . PRO A 1 85 ? 8.937 5.440 -8.019 1.00 95.06 85 PRO A O 1
ATOM 653 N N . LEU A 1 86 ? 7.793 5.171 -9.938 1.00 93.81 86 LEU A N 1
ATOM 654 C CA . LEU A 1 86 ? 8.144 3.755 -10.111 1.00 93.81 86 LEU A CA 1
ATOM 655 C C . LEU A 1 86 ? 9.257 3.520 -11.140 1.00 93.81 86 LEU A C 1
ATOM 657 O O . LEU A 1 86 ? 9.633 2.382 -11.406 1.00 93.81 86 LEU A O 1
ATOM 661 N N . ALA A 1 87 ? 9.815 4.585 -11.720 1.00 91.31 87 ALA A N 1
ATOM 662 C CA . ALA A 1 87 ? 10.853 4.471 -12.743 1.00 91.31 87 ALA A CA 1
ATOM 663 C C . ALA A 1 87 ? 12.086 3.681 -12.257 1.00 91.31 87 ALA A C 1
ATOM 665 O O . ALA A 1 87 ? 12.666 2.914 -13.018 1.00 91.31 87 ALA A O 1
ATOM 666 N N . ALA A 1 88 ? 12.459 3.821 -10.979 1.00 90.06 88 ALA A N 1
ATOM 667 C CA . ALA A 1 88 ? 13.605 3.122 -10.391 1.00 90.06 88 ALA A CA 1
ATOM 668 C C . ALA A 1 88 ? 13.390 1.605 -10.211 1.00 90.06 88 ALA A C 1
ATOM 670 O O . ALA A 1 88 ? 14.353 0.876 -9.984 1.00 90.06 88 ALA A O 1
ATOM 671 N N . SER A 1 89 ? 12.146 1.128 -10.303 1.00 90.69 89 SER A N 1
ATOM 672 C CA . SER A 1 89 ? 11.766 -0.280 -10.156 1.00 90.69 89 SER A CA 1
ATOM 673 C C . SER A 1 89 ? 11.219 -0.877 -11.455 1.00 90.69 89 SER A C 1
ATOM 675 O O . SER A 1 89 ? 10.431 -1.818 -11.412 1.00 90.69 89 SER A O 1
ATOM 677 N N . ASP A 1 90 ? 11.600 -0.329 -12.614 1.00 90.75 90 ASP A N 1
ATOM 678 C CA . ASP A 1 90 ? 11.052 -0.727 -13.918 1.00 90.75 90 ASP A CA 1
ATOM 679 C C . ASP A 1 90 ? 9.511 -0.702 -13.932 1.00 90.75 90 ASP A C 1
ATOM 681 O O . ASP A 1 90 ? 8.878 -1.536 -14.566 1.00 90.75 90 ASP A O 1
ATOM 685 N N . HIS A 1 91 ? 8.899 0.238 -13.205 1.00 93.25 91 HIS A N 1
ATOM 686 C CA . HIS A 1 91 ? 7.449 0.391 -13.040 1.00 93.25 91 HIS A CA 1
ATOM 687 C C . HIS A 1 91 ? 6.737 -0.722 -12.253 1.00 93.25 91 HIS A C 1
ATOM 689 O O . HIS A 1 91 ? 5.505 -0.725 -12.171 1.00 93.25 91 HIS A O 1
ATOM 695 N N . TRP A 1 92 ? 7.486 -1.625 -11.620 1.00 94.38 92 TRP A N 1
ATOM 696 C CA . TRP A 1 92 ? 6.949 -2.616 -10.692 1.00 94.38 92 TRP A CA 1
ATOM 697 C C . TRP A 1 92 ? 6.786 -2.053 -9.284 1.00 94.38 92 TRP A C 1
ATOM 699 O O . TRP A 1 92 ? 7.570 -1.218 -8.828 1.00 94.38 92 TRP A O 1
ATOM 709 N N . TYR A 1 93 ? 5.764 -2.525 -8.578 1.00 95.75 93 TYR A N 1
ATOM 710 C CA . TYR A 1 93 ? 5.530 -2.182 -7.182 1.00 95.75 93 TYR A CA 1
ATOM 711 C C . TYR A 1 93 ? 4.853 -3.340 -6.439 1.00 95.75 93 TYR A C 1
ATOM 713 O O . TYR A 1 93 ? 4.063 -4.090 -7.016 1.00 95.75 93 TYR A O 1
ATOM 721 N N . ASP A 1 94 ? 5.127 -3.455 -5.139 1.00 96.81 94 ASP A N 1
ATOM 722 C CA . ASP A 1 94 ? 4.420 -4.346 -4.220 1.00 96.81 94 ASP A CA 1
ATOM 723 C C . ASP A 1 94 ? 4.419 -3.744 -2.814 1.00 96.81 94 ASP A C 1
ATOM 725 O O . ASP A 1 94 ? 5.435 -3.695 -2.123 1.00 96.81 94 ASP A O 1
ATOM 729 N N . LEU A 1 95 ? 3.261 -3.239 -2.403 1.00 97.94 95 LEU A N 1
ATOM 730 C CA . LEU A 1 95 ? 3.099 -2.434 -1.202 1.00 97.94 95 LEU A CA 1
ATOM 731 C C . LEU A 1 95 ? 2.092 -3.068 -0.263 1.00 97.94 95 LEU A C 1
ATOM 733 O O . LEU A 1 95 ? 1.040 -3.556 -0.684 1.00 97.94 95 LEU A O 1
ATOM 737 N N . GLN A 1 96 ? 2.362 -2.951 1.029 1.00 98.19 96 GLN A N 1
ATOM 738 C CA . GLN A 1 96 ? 1.423 -3.260 2.089 1.00 98.19 96 GLN A CA 1
ATOM 739 C C . GLN A 1 96 ? 1.083 -2.003 2.882 1.00 98.19 96 GLN A C 1
ATOM 741 O O . GLN A 1 96 ? 1.971 -1.317 3.376 1.00 98.19 96 GLN A O 1
ATOM 746 N N . VAL A 1 97 ? -0.213 -1.757 3.067 1.00 98.38 97 VAL A N 1
ATOM 747 C CA . VAL A 1 97 ? -0.742 -0.801 4.043 1.00 98.38 97 VAL A CA 1
ATOM 748 C C . VAL A 1 97 ? -1.382 -1.587 5.180 1.00 98.38 97 VAL A C 1
ATOM 750 O O . VAL A 1 97 ? -2.223 -2.458 4.933 1.00 98.38 97 VAL A O 1
ATOM 753 N N . ARG A 1 98 ? -1.013 -1.286 6.424 1.00 97.50 98 ARG A N 1
ATOM 754 C CA . ARG A 1 98 ? -1.600 -1.901 7.623 1.00 97.50 98 ARG A CA 1
ATOM 755 C C . ARG A 1 98 ? -1.905 -0.866 8.697 1.00 97.50 98 ARG A C 1
ATOM 757 O O . ARG A 1 98 ? -1.215 0.143 8.793 1.00 97.50 98 ARG A O 1
ATOM 764 N N . MET A 1 99 ? -2.899 -1.156 9.530 1.00 96.69 99 MET A N 1
ATOM 765 C CA . MET A 1 99 ? -3.155 -0.416 10.769 1.00 96.69 99 MET A CA 1
ATOM 766 C C . MET A 1 99 ? -2.682 -1.280 11.948 1.00 96.69 99 MET A C 1
ATOM 768 O O . MET A 1 99 ? -3.269 -2.346 12.181 1.00 96.69 99 MET A O 1
ATOM 772 N N . PRO A 1 100 ? -1.609 -0.895 12.665 1.00 94.94 100 PRO A N 1
ATOM 773 C CA . PRO A 1 100 ? -1.074 -1.682 13.775 1.00 94.94 100 PRO A CA 1
ATOM 774 C C . PRO A 1 100 ? -2.134 -2.006 14.837 1.00 94.94 100 PRO A C 1
ATOM 776 O O . PRO A 1 100 ? -2.986 -1.181 15.150 1.00 94.94 100 PRO A O 1
ATOM 779 N N . GLY A 1 101 ? -2.089 -3.222 15.390 1.00 92.00 101 GLY A N 1
ATOM 780 C CA . GLY A 1 101 ? -3.052 -3.676 16.404 1.00 92.00 101 GLY A CA 1
ATOM 781 C C . GLY A 1 101 ? -4.442 -4.043 15.866 1.00 92.00 101 GLY A C 1
ATOM 782 O O . GLY A 1 101 ? -5.319 -4.383 16.653 1.00 92.00 101 GLY A O 1
ATOM 783 N N . SER A 1 102 ? -4.646 -4.015 14.545 1.00 92.56 102 SER A N 1
ATOM 784 C CA . SER A 1 102 ? -5.909 -4.387 13.897 1.00 92.56 102 SER A CA 1
ATOM 785 C C . SER A 1 102 ? -5.729 -5.492 12.850 1.00 92.56 102 SER A C 1
ATOM 787 O O . SER A 1 102 ? -4.608 -5.823 12.457 1.00 92.56 102 SER A O 1
ATOM 789 N N . GLY A 1 103 ? -6.844 -6.044 12.361 1.00 93.6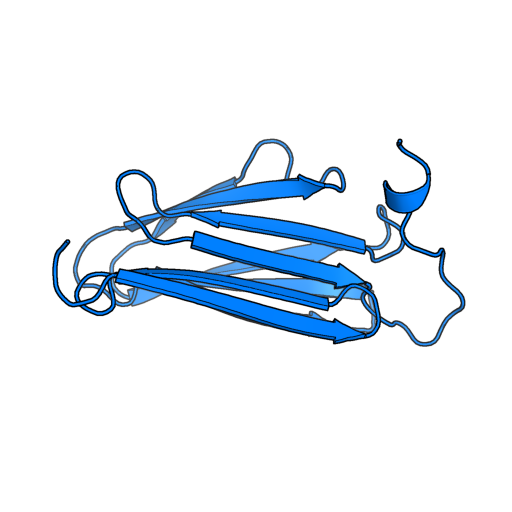9 103 GLY A N 1
ATOM 790 C CA . GLY A 1 103 ? -6.852 -6.963 11.219 1.00 93.69 103 GLY A CA 1
ATOM 791 C C . GLY A 1 103 ? -6.709 -6.276 9.854 1.00 93.69 103 GLY A C 1
ATOM 792 O O . GLY A 1 103 ? -6.559 -6.974 8.848 1.00 93.69 103 GLY A O 1
ATOM 793 N N . PHE A 1 104 ? -6.765 -4.939 9.800 1.00 96.56 104 PHE A N 1
ATOM 794 C CA . PHE A 1 104 ? -6.783 -4.184 8.552 1.00 96.56 104 PHE A CA 1
ATOM 795 C C . PHE A 1 104 ? -5.464 -4.320 7.789 1.00 96.56 104 PHE A C 1
ATOM 797 O O . PHE A 1 104 ? -4.388 -3.943 8.268 1.00 96.56 104 PHE A O 1
ATOM 804 N N . ARG A 1 105 ? -5.570 -4.801 6.549 1.00 97.44 105 ARG A N 1
ATOM 805 C CA . ARG A 1 105 ? -4.468 -4.890 5.595 1.00 97.44 105 ARG A CA 1
ATOM 806 C C . ARG A 1 105 ? -4.948 -4.639 4.173 1.00 97.44 105 ARG A C 1
ATOM 808 O O . ARG A 1 105 ? -5.986 -5.157 3.751 1.00 97.44 105 ARG A O 1
ATOM 815 N N . ARG A 1 106 ? -4.148 -3.904 3.407 1.00 98.00 106 ARG A N 1
ATOM 816 C CA . ARG A 1 106 ? -4.253 -3.788 1.951 1.00 98.00 106 ARG A CA 1
ATOM 817 C C . ARG A 1 106 ? -2.910 -4.153 1.341 1.00 98.00 106 ARG A C 1
ATOM 819 O O . ARG A 1 106 ? -1.896 -3.632 1.790 1.00 98.00 106 ARG A O 1
ATOM 826 N N . ARG A 1 107 ? -2.891 -5.044 0.348 1.00 97.88 107 ARG A N 1
ATOM 827 C CA . ARG A 1 107 ? -1.707 -5.268 -0.497 1.00 97.88 107 ARG A CA 1
ATOM 828 C C . ARG A 1 107 ? -2.020 -4.815 -1.909 1.00 97.88 107 ARG A C 1
ATOM 830 O O . ARG A 1 107 ? -3.074 -5.170 -2.437 1.00 97.88 107 ARG A O 1
ATOM 837 N N . LEU A 1 108 ? -1.124 -4.037 -2.496 1.00 97.75 108 LEU A N 1
ATOM 838 C CA . LEU A 1 108 ? -1.227 -3.543 -3.856 1.00 97.75 108 LEU A CA 1
ATOM 839 C C . LEU A 1 108 ? 0.060 -3.924 -4.572 1.00 97.75 108 LEU A C 1
ATOM 841 O O . LEU A 1 108 ? 1.106 -3.385 -4.235 1.00 97.75 108 LEU A O 1
ATOM 845 N N . ALA A 1 109 ? -0.035 -4.803 -5.565 1.00 96.88 109 ALA A N 1
ATOM 846 C CA . ALA A 1 109 ? 1.092 -5.133 -6.428 1.00 96.88 109 ALA A CA 1
ATOM 847 C C . ALA A 1 109 ? 0.709 -5.037 -7.905 1.00 96.88 109 ALA A C 1
ATOM 849 O O . ALA A 1 109 ? -0.483 -5.072 -8.252 1.00 96.88 109 ALA A O 1
ATOM 850 N N . GLY A 1 110 ? 1.719 -4.876 -8.748 1.00 95.12 110 GLY A N 1
ATOM 851 C CA . GLY A 1 110 ? 1.586 -4.907 -10.196 1.00 95.12 110 GLY A CA 1
ATOM 852 C C . GLY A 1 110 ? 2.689 -4.141 -10.908 1.00 95.12 110 GLY A C 1
ATOM 853 O O . GLY A 1 110 ? 3.601 -3.593 -10.291 1.00 95.12 110 GLY A O 1
ATOM 854 N N . HIS A 1 111 ? 2.553 -4.093 -12.224 1.00 94.06 111 HIS A N 1
ATOM 855 C CA . HIS A 1 111 ? 3.358 -3.272 -13.113 1.00 94.06 111 HIS A CA 1
ATOM 856 C C . HIS A 1 111 ? 2.503 -2.146 -13.694 1.00 94.06 111 HIS A C 1
ATOM 858 O O . HIS A 1 111 ? 1.365 -2.363 -14.124 1.00 94.06 111 HIS A O 1
ATOM 864 N N . LEU A 1 112 ? 3.036 -0.927 -13.682 1.00 91.31 112 LEU A N 1
ATOM 865 C CA . LEU A 1 112 ? 2.400 0.225 -14.303 1.00 91.31 112 LEU A CA 1
ATOM 866 C C . LEU A 1 112 ? 2.754 0.279 -15.796 1.00 91.31 112 LEU A C 1
ATOM 868 O O . LEU A 1 112 ? 3.889 0.550 -16.176 1.00 91.31 112 LEU A O 1
ATOM 872 N N . GLU A 1 113 ? 1.750 0.070 -16.645 1.00 85.12 113 GLU A N 1
ATOM 873 C CA . GLU A 1 113 ? 1.896 0.189 -18.096 1.00 85.12 113 GLU A CA 1
ATOM 874 C C . GLU A 1 113 ? 2.048 1.654 -18.524 1.00 85.12 113 GLU A C 1
ATOM 876 O O . GLU A 1 113 ? 1.154 2.475 -18.311 1.00 85.12 113 GLU A O 1
ATOM 881 N N . THR A 1 114 ? 3.168 1.972 -19.175 1.00 79.81 114 THR A N 1
ATOM 882 C CA . THR A 1 114 ? 3.472 3.313 -19.714 1.00 79.81 114 THR A CA 1
ATOM 883 C C . THR A 1 114 ? 3.331 3.390 -21.237 1.00 79.81 114 THR A C 1
ATOM 885 O O . THR A 1 114 ? 3.545 4.443 -21.834 1.00 79.81 114 THR A O 1
ATOM 888 N N . GLY A 1 115 ? 3.006 2.272 -21.896 1.00 77.06 115 GLY A N 1
ATOM 889 C CA . GLY A 1 115 ? 2.978 2.159 -23.359 1.00 77.06 115 GLY A CA 1
ATOM 890 C C . GLY A 1 115 ? 4.362 2.066 -24.018 1.00 77.06 115 GLY A C 1
ATOM 891 O O . GLY A 1 115 ? 4.445 1.972 -25.241 1.00 77.06 115 GLY A O 1
ATOM 892 N N . ARG A 1 116 ? 5.449 2.067 -23.235 1.00 75.38 116 ARG A N 1
ATOM 893 C CA . ARG A 1 116 ? 6.825 1.838 -23.702 1.00 75.38 116 ARG A CA 1
ATOM 894 C C . ARG A 1 116 ? 7.288 0.425 -23.324 1.00 75.38 116 ARG A C 1
ATOM 896 O O . ARG A 1 116 ? 6.802 -0.110 -22.329 1.00 75.38 116 ARG A O 1
ATOM 903 N N . PRO A 1 117 ? 8.232 -0.181 -24.070 1.00 77.06 117 PRO A N 1
ATOM 904 C CA . PRO A 1 117 ? 8.849 -1.439 -23.657 1.00 77.06 117 PRO A CA 1
ATOM 905 C C . PRO A 1 117 ? 9.407 -1.342 -22.229 1.00 77.06 117 PRO A C 1
ATOM 907 O O . PRO A 1 117 ? 10.109 -0.384 -21.907 1.00 77.06 117 PRO A O 1
ATOM 910 N N . SER A 1 118 ? 9.098 -2.335 -21.395 1.00 79.44 118 SER A N 1
ATOM 911 C CA . SER A 1 118 ? 9.567 -2.451 -20.008 1.00 79.44 118 SER A CA 1
ATOM 912 C C . SER A 1 118 ? 10.059 -3.876 -19.733 1.00 79.44 118 SER A C 1
ATOM 914 O O . SER A 1 118 ? 9.983 -4.756 -20.597 1.00 79.44 118 SER A O 1
ATOM 916 N N . ARG A 1 119 ? 10.592 -4.107 -18.533 1.00 79.12 119 ARG A N 1
ATOM 917 C CA . ARG A 1 119 ? 11.124 -5.400 -18.103 1.00 79.12 119 ARG A CA 1
ATOM 918 C C . ARG A 1 119 ? 10.021 -6.260 -17.481 1.00 79.12 119 ARG A C 1
ATOM 920 O O . ARG A 1 119 ? 9.209 -5.768 -16.701 1.00 79.12 119 ARG A O 1
ATOM 927 N N . SER A 1 120 ? 10.005 -7.555 -17.803 1.00 77.06 120 SER A N 1
ATOM 928 C CA . SER A 1 120 ? 9.185 -8.542 -17.083 1.00 77.06 120 SER A CA 1
ATOM 929 C C . SER A 1 120 ? 9.542 -8.569 -15.595 1.00 77.06 120 SER A C 1
ATOM 931 O O . SER A 1 120 ? 10.645 -8.165 -15.234 1.00 77.06 120 SER A O 1
ATOM 933 N N . ASP A 1 121 ? 8.620 -9.059 -14.761 1.00 76.88 121 ASP A N 1
ATOM 934 C CA . ASP A 1 121 ? 8.735 -9.061 -13.296 1.00 76.88 121 ASP A CA 1
ATOM 935 C C . ASP A 1 121 ? 10.144 -9.491 -12.826 1.00 76.88 121 ASP A C 1
ATOM 937 O O . ASP A 1 121 ? 10.521 -10.661 -12.986 1.00 76.88 121 ASP A O 1
ATOM 941 N N . PRO A 1 122 ? 10.938 -8.561 -12.256 1.00 74.06 122 PRO A N 1
ATOM 942 C CA . PRO A 1 122 ? 12.290 -8.849 -11.795 1.00 74.06 122 PRO A CA 1
ATOM 943 C C . PRO A 1 122 ? 12.353 -9.895 -10.677 1.00 74.06 122 PRO A C 1
ATOM 945 O O . PRO A 1 122 ? 13.407 -10.505 -10.485 1.00 74.06 122 PRO A O 1
ATOM 948 N N . ALA A 1 123 ? 11.262 -10.107 -9.937 1.00 75.38 123 ALA A N 1
ATOM 949 C CA . ALA A 1 123 ? 11.193 -11.080 -8.855 1.00 75.38 123 ALA A CA 1
ATOM 950 C C . ALA A 1 123 ? 11.119 -12.530 -9.364 1.00 75.38 123 ALA A C 1
ATOM 952 O O . ALA A 1 123 ? 11.542 -13.435 -8.646 1.00 75.38 123 ALA A O 1
ATOM 953 N N . ILE A 1 124 ? 10.692 -12.770 -10.614 1.00 70.81 124 ILE A N 1
ATOM 954 C CA . ILE A 1 124 ? 10.642 -14.122 -11.214 1.00 70.81 124 ILE A CA 1
ATOM 955 C C . ILE A 1 124 ? 12.033 -14.788 -11.250 1.00 70.81 124 ILE A C 1
ATOM 957 O O . ILE A 1 124 ? 12.131 -16.011 -11.192 1.00 70.81 124 ILE A O 1
ATOM 961 N N . GLY A 1 125 ? 13.116 -14.004 -11.306 1.00 55.94 125 GLY A N 1
ATOM 962 C CA . GLY A 1 125 ? 14.494 -14.506 -11.355 1.00 55.94 125 GLY A CA 1
ATOM 963 C C . GLY A 1 125 ? 15.240 -14.540 -10.018 1.00 55.94 125 GLY A C 1
ATOM 964 O O . GLY A 1 125 ? 16.428 -14.845 -10.018 1.00 55.94 125 GLY A O 1
ATOM 965 N N . ARG A 1 126 ? 14.597 -14.190 -8.895 1.00 59.50 126 ARG A N 1
ATOM 966 C CA . ARG A 1 126 ? 15.244 -14.106 -7.567 1.00 59.50 126 ARG A CA 1
ATOM 967 C C . ARG A 1 126 ? 15.138 -15.392 -6.728 1.00 59.50 126 ARG A C 1
ATOM 969 O O . ARG A 1 126 ? 15.399 -15.334 -5.529 1.00 59.50 126 ARG A O 1
ATOM 976 N N . ALA A 1 127 ? 14.717 -16.503 -7.337 1.00 44.00 127 ALA A N 1
ATOM 977 C CA . ALA A 1 127 ? 14.563 -17.803 -6.675 1.00 44.00 127 ALA A CA 1
ATOM 978 C C . ALA A 1 127 ? 15.899 -18.404 -6.213 1.00 44.00 127 ALA A C 1
ATOM 980 O O . ALA A 1 127 ? 16.897 -18.273 -6.958 1.00 44.00 127 ALA A O 1
#

Secondary structure (DSSP, 8-state):
--TTEEEEEEE-STT-EEEEEEETTT--EEEEEEEETTTTEEEEEEEE-SSS-EEEEEEEEESS-SSSPEEEEE-TT-EEEEEEE-GGGTTEEEEEEE-TTSS-EEEEEEE---SS-----GGGG--

pLDDT: mean 90.64, std 10.84, range [44.0, 98.69]

Sequence (127 aa):
LGAGVYRLRVHGPNGFLREFAGDAGGDVAQVESRYEAEPGVLVLRLGNAGERTCELEVAALDYAAPEPPLRLSLAPRQWHELRLPLAASDHWYDLQVRMPGSGFRRRLAGHLETGRPSRSDPAIGRA

Radius of gyration: 15.33 Å; chains: 1; bounding box: 34×31×40 Å

Foldseek 3Di:
DDPFWDWDWDDDPQRWIKIWTFGRVDDQWDWDWDFDLVVLKIKIKIWGQDQAWFKKWKPFPDDPPPPPIDIDTAGHGDIDIDIGRCVNVQQWGWMWMDTPPGGTIIITTGGRDNVDDTDRDPVVPVD